Protein AF-A0A957EG27-F1 (afdb_monomer_lite)

Sequence (102 aa):
MNAEQFYRSRQADWQKLTALLDKSQQMNQLSPAEVQQMGALYRSVTSDLALAQREFPRHQVTTFLNQLVARGHATIYQGEPLAVRRLKHYFLVGLPSTFREA

Structure (mmCIF, N/CA/C/O backbone):
data_AF-A0A957EG27-F1
#
_entry.id   AF-A0A957EG27-F1
#
loop_
_atom_site.group_PDB
_atom_site.id
_atom_site.type_symbol
_atom_site.label_atom_id
_atom_site.label_alt_id
_atom_site.label_comp_id
_atom_site.label_asym_id
_atom_site.label_entity_id
_atom_site.label_seq_id
_atom_site.pdbx_PDB_ins_code
_atom_site.Cartn_x
_atom_site.Cartn_y
_atom_site.Cartn_z
_atom_site.occupancy
_atom_site.B_iso_or_equiv
_atom_site.auth_seq_id
_atom_site.auth_comp_id
_atom_site.auth_asym_id
_atom_site.auth_atom_id
_atom_site.pdbx_PDB_model_num
ATOM 1 N N . MET A 1 1 ? 8.781 4.504 -19.106 1.00 67.25 1 MET A N 1
ATOM 2 C CA . MET A 1 1 ? 9.116 4.838 -17.700 1.00 67.25 1 MET A CA 1
ATOM 3 C C . MET A 1 1 ? 9.973 3.701 -17.160 1.00 67.25 1 MET A C 1
ATOM 5 O O . MET A 1 1 ? 9.610 2.563 -17.411 1.00 67.25 1 MET A O 1
ATOM 9 N N . ASN A 1 2 ? 11.087 3.961 -16.470 1.00 85.19 2 ASN A N 1
ATOM 10 C CA . ASN A 1 2 ? 11.870 2.883 -15.838 1.00 85.19 2 ASN A CA 1
ATOM 11 C C . ASN A 1 2 ? 11.278 2.509 -14.470 1.00 85.19 2 ASN A C 1
ATOM 13 O O . ASN A 1 2 ? 10.642 3.347 -13.824 1.00 85.19 2 ASN A O 1
ATOM 17 N N . ALA A 1 3 ? 11.521 1.278 -14.010 1.00 80.69 3 ALA A N 1
ATOM 18 C CA . ALA A 1 3 ? 10.972 0.757 -12.754 1.00 80.69 3 ALA A CA 1
ATOM 19 C C . ALA A 1 3 ? 11.323 1.627 -11.530 1.00 80.69 3 ALA A C 1
ATOM 21 O O . ALA A 1 3 ? 10.486 1.824 -10.655 1.00 80.69 3 ALA A O 1
ATOM 22 N N . GLU A 1 4 ? 12.519 2.221 -11.489 1.00 85.81 4 GLU A N 1
ATOM 23 C CA . GLU A 1 4 ? 12.933 3.126 -10.407 1.00 85.81 4 GLU A CA 1
ATOM 24 C C . GLU A 1 4 ? 12.139 4.436 -10.362 1.00 85.81 4 GLU A C 1
ATOM 26 O O . GLU A 1 4 ? 11.827 4.934 -9.282 1.00 85.81 4 GLU A O 1
ATOM 31 N N . GLN A 1 5 ? 11.786 5.003 -11.518 1.00 87.88 5 GLN A N 1
ATOM 32 C CA . GLN A 1 5 ? 10.977 6.226 -11.567 1.00 87.88 5 GLN A CA 1
ATOM 33 C C . GLN A 1 5 ? 9.541 5.941 -11.128 1.00 87.88 5 GLN A C 1
ATOM 35 O O . GLN A 1 5 ? 8.956 6.712 -10.368 1.00 87.88 5 GLN A O 1
ATOM 40 N N . PHE A 1 6 ? 8.999 4.798 -11.559 1.00 87.38 6 PHE A N 1
ATOM 41 C CA . PHE A 1 6 ? 7.705 4.306 -11.100 1.00 87.38 6 PHE A CA 1
ATOM 42 C C . PHE A 1 6 ? 7.696 4.106 -9.579 1.00 87.38 6 PHE A C 1
ATOM 44 O O . PHE A 1 6 ? 6.818 4.628 -8.893 1.00 87.38 6 PHE A O 1
ATOM 51 N N . TYR A 1 7 ? 8.729 3.445 -9.049 1.00 88.31 7 TYR A N 1
ATOM 52 C CA . TYR A 1 7 ? 8.920 3.246 -7.617 1.00 88.31 7 TYR A CA 1
ATOM 53 C C . TYR A 1 7 ? 8.946 4.580 -6.862 1.00 88.31 7 TYR A C 1
ATOM 55 O O . TYR A 1 7 ? 8.120 4.799 -5.983 1.00 88.31 7 TYR A O 1
ATOM 63 N N . ARG A 1 8 ? 9.818 5.521 -7.244 1.00 91.31 8 ARG A N 1
ATOM 64 C CA . ARG A 1 8 ? 9.941 6.825 -6.565 1.00 91.31 8 ARG A CA 1
ATOM 65 C C . ARG A 1 8 ? 8.640 7.628 -6.567 1.00 91.31 8 ARG A C 1
ATOM 67 O O . ARG A 1 8 ? 8.334 8.281 -5.576 1.00 91.31 8 ARG A O 1
ATOM 74 N N . SER A 1 9 ? 7.868 7.565 -7.653 1.00 91.19 9 SER A N 1
ATOM 75 C CA . SER A 1 9 ? 6.605 8.303 -7.767 1.00 91.19 9 SER A CA 1
ATOM 76 C C . SER A 1 9 ? 5.480 7.723 -6.909 1.00 91.19 9 SER A C 1
ATOM 78 O O . SER A 1 9 ? 4.553 8.455 -6.566 1.00 91.19 9 SER A O 1
ATOM 80 N N . ARG A 1 10 ? 5.511 6.420 -6.608 1.00 93.44 10 ARG A N 1
ATOM 81 C CA . ARG A 1 10 ? 4.389 5.704 -5.982 1.00 93.44 10 ARG A CA 1
ATOM 82 C C . ARG A 1 10 ? 4.690 5.173 -4.580 1.00 93.44 10 ARG A C 1
ATOM 84 O O . ARG A 1 10 ? 3.764 4.952 -3.804 1.00 93.44 10 ARG A O 1
ATOM 91 N N . GLN A 1 11 ? 5.965 5.060 -4.207 1.00 92.19 11 GLN A N 1
ATOM 92 C CA . GLN A 1 11 ? 6.416 4.531 -2.917 1.00 92.19 11 GLN A CA 1
ATOM 93 C C . GLN A 1 11 ? 5.737 5.211 -1.722 1.00 92.19 11 GLN A C 1
ATOM 95 O O . GLN A 1 11 ? 5.383 4.529 -0.763 1.00 92.19 11 GLN A O 1
ATOM 100 N N . ALA A 1 12 ? 5.528 6.530 -1.769 1.00 94.69 12 ALA A N 1
ATOM 101 C CA . ALA A 1 12 ? 4.880 7.254 -0.676 1.00 94.69 12 ALA A CA 1
ATOM 102 C C . ALA A 1 12 ? 3.441 6.765 -0.420 1.00 94.69 12 ALA A C 1
ATOM 104 O O . ALA A 1 12 ? 3.022 6.643 0.730 1.00 94.69 12 ALA A O 1
ATOM 105 N N . ASP A 1 13 ? 2.694 6.452 -1.480 1.00 93.69 13 ASP A N 1
ATOM 106 C CA . ASP A 1 13 ? 1.327 5.926 -1.401 1.00 93.69 13 ASP A CA 1
ATOM 107 C C . ASP A 1 13 ? 1.332 4.500 -0.828 1.00 93.69 13 ASP A C 1
ATOM 109 O O . ASP A 1 13 ? 0.556 4.161 0.068 1.00 93.69 13 ASP A O 1
ATOM 113 N N . TRP A 1 14 ? 2.294 3.685 -1.269 1.00 96.00 14 TRP A N 1
ATOM 114 C CA . TRP A 1 14 ? 2.465 2.306 -0.811 1.00 96.00 14 TRP A CA 1
ATOM 115 C C . TRP A 1 14 ? 2.850 2.236 0.667 1.00 96.00 14 TRP A C 1
ATOM 117 O O . TRP A 1 14 ? 2.335 1.396 1.406 1.00 96.00 14 TRP A O 1
ATOM 127 N N . GLN A 1 15 ? 3.719 3.143 1.118 1.00 95.38 15 GLN A N 1
ATOM 128 C CA . GLN A 1 15 ? 4.103 3.267 2.523 1.00 95.38 15 GLN A CA 1
ATOM 129 C C . GLN A 1 15 ? 2.920 3.698 3.392 1.00 95.38 15 GLN A C 1
ATOM 131 O O . GLN A 1 15 ? 2.713 3.113 4.454 1.00 95.38 15 GLN A O 1
ATOM 136 N N . LYS A 1 16 ? 2.100 4.654 2.933 1.00 95.00 16 LYS A N 1
ATOM 137 C CA . LYS A 1 16 ? 0.878 5.061 3.646 1.00 95.00 16 LYS A CA 1
ATOM 138 C C . LYS A 1 16 ? -0.109 3.907 3.786 1.00 95.00 16 LYS A C 1
ATOM 140 O O . LYS A 1 16 ? -0.603 3.671 4.885 1.00 95.00 16 LYS A O 1
ATOM 145 N N . LEU A 1 17 ? -0.363 3.160 2.707 1.00 93.62 17 LEU A N 1
ATOM 146 C CA . LEU A 1 17 ? -1.231 1.984 2.771 1.00 93.62 17 LEU A CA 1
ATOM 147 C C . LEU A 1 17 ? -0.665 0.942 3.739 1.00 93.62 17 LEU A C 1
ATOM 149 O O . LEU A 1 17 ? -1.394 0.422 4.573 1.00 93.62 17 LEU A O 1
ATOM 153 N N . THR A 1 18 ? 0.641 0.680 3.671 1.00 93.81 18 THR A N 1
ATOM 154 C CA . THR A 1 18 ? 1.311 -0.264 4.576 1.00 93.81 18 THR A CA 1
ATOM 155 C C . THR A 1 18 ? 1.131 0.138 6.039 1.00 93.81 18 THR A C 1
ATOM 157 O O . THR A 1 18 ? 0.785 -0.711 6.855 1.00 93.81 18 THR A O 1
ATOM 160 N N . ALA A 1 19 ? 1.303 1.421 6.363 1.00 94.00 19 ALA A N 1
ATOM 161 C CA . ALA A 1 19 ? 1.132 1.934 7.719 1.00 94.00 19 ALA A CA 1
ATOM 162 C C . ALA A 1 19 ? -0.316 1.803 8.218 1.00 94.00 19 ALA A C 1
ATOM 164 O O . ALA A 1 19 ? -0.534 1.397 9.356 1.00 94.00 19 ALA A O 1
ATOM 165 N N . LEU A 1 20 ? -1.311 2.087 7.369 1.00 91.50 20 LEU A N 1
ATOM 166 C CA . LEU A 1 20 ? -2.723 1.899 7.723 1.00 91.50 20 LEU A CA 1
ATOM 167 C C . LEU A 1 20 ? -3.072 0.420 7.931 1.00 91.50 20 LEU A C 1
ATOM 169 O O . LEU A 1 20 ? -3.792 0.085 8.871 1.00 91.50 20 LEU A O 1
ATOM 173 N N . LEU A 1 21 ? -2.529 -0.475 7.099 1.00 89.50 21 LEU A N 1
ATOM 174 C CA . LEU A 1 21 ? -2.706 -1.917 7.267 1.00 89.50 21 LEU A CA 1
ATOM 175 C C . LEU A 1 21 ? -2.054 -2.415 8.558 1.00 89.50 21 LEU A C 1
ATOM 177 O O . LEU A 1 21 ? -2.666 -3.206 9.268 1.00 89.50 21 LEU A O 1
ATOM 181 N N . ASP A 1 22 ? -0.857 -1.941 8.893 1.00 90.50 22 ASP A N 1
ATOM 182 C CA . ASP A 1 22 ? -0.193 -2.288 10.152 1.00 90.50 22 AS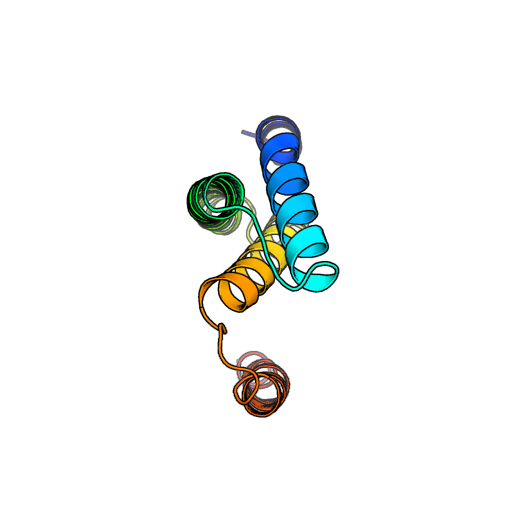P A CA 1
ATOM 183 C C . ASP A 1 22 ? -0.996 -1.790 11.363 1.00 90.50 22 ASP A C 1
ATOM 185 O O . ASP A 1 22 ? -1.316 -2.566 12.266 1.00 90.50 22 ASP A O 1
ATOM 189 N N . LYS A 1 23 ? -1.465 -0.537 11.306 1.00 87.25 23 LYS A N 1
ATOM 190 C CA . LYS A 1 23 ? -2.348 0.039 12.323 1.00 87.25 23 LYS A CA 1
ATOM 191 C C . LYS A 1 23 ? -3.625 -0.779 12.499 1.00 87.25 23 LYS A C 1
ATOM 193 O O . LYS A 1 23 ? -4.025 -1.011 13.631 1.00 87.25 23 LYS A O 1
ATOM 198 N N . SER A 1 24 ? -4.233 -1.266 11.417 1.00 84.44 24 SER A N 1
ATOM 199 C CA . SER A 1 24 ? -5.443 -2.102 11.485 1.00 84.44 24 SER A CA 1
ATOM 200 C C . SER A 1 24 ? -5.223 -3.469 12.143 1.00 84.44 24 SER A C 1
ATOM 202 O O . SER A 1 24 ? -6.168 -4.079 12.634 1.00 84.44 24 SER A O 1
ATOM 204 N N . GLN A 1 25 ? -3.989 -3.983 12.112 1.00 81.50 25 GLN A N 1
ATOM 205 C CA . GLN A 1 25 ? -3.634 -5.255 12.742 1.00 81.50 25 GLN A CA 1
ATOM 206 C C . GLN A 1 25 ? -3.324 -5.069 14.228 1.00 81.50 25 GLN A C 1
ATOM 208 O O . GLN A 1 25 ? -3.638 -5.942 15.030 1.00 81.50 25 GLN A O 1
ATOM 213 N N . GLN A 1 26 ? -2.709 -3.942 14.594 1.00 80.88 26 GLN A N 1
ATOM 214 C CA . GLN A 1 26 ? -2.374 -3.622 15.984 1.00 80.88 26 GLN A CA 1
ATOM 215 C C . GLN A 1 26 ? -3.572 -3.074 16.763 1.00 80.88 26 GLN A C 1
ATOM 217 O O . GLN A 1 26 ? -3.759 -3.388 17.937 1.00 80.88 26 GLN A O 1
ATOM 222 N N . MET A 1 27 ? -4.378 -2.237 16.115 1.00 71.69 27 MET A N 1
ATOM 223 C CA . MET A 1 27 ? -5.556 -1.605 16.687 1.00 71.69 27 MET A CA 1
ATOM 224 C C . MET A 1 27 ? -6.793 -2.227 16.054 1.00 71.69 27 MET A C 1
ATOM 226 O O . MET A 1 27 ? -7.004 -2.136 14.850 1.00 71.69 27 MET A O 1
ATOM 230 N N . ASN A 1 28 ? -7.657 -2.810 16.882 1.00 65.62 28 ASN A N 1
ATOM 231 C CA . ASN A 1 28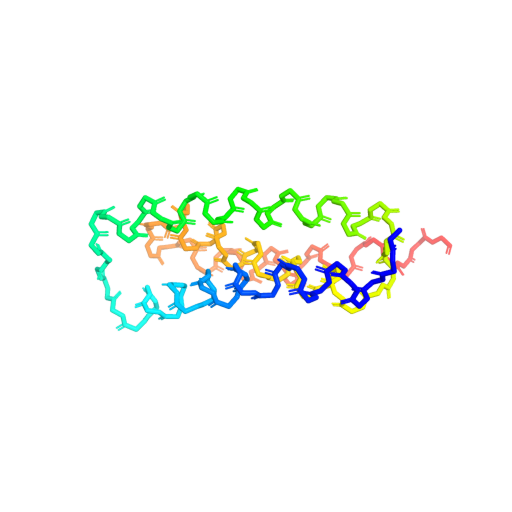 ? -8.869 -3.493 16.427 1.00 65.62 28 ASN A CA 1
ATOM 232 C C . ASN A 1 28 ? -9.942 -2.538 15.850 1.00 65.62 28 ASN A C 1
ATOM 234 O O . ASN A 1 28 ? -11.047 -2.981 15.536 1.00 65.62 28 ASN A O 1
ATOM 238 N N . GLN A 1 29 ? -9.654 -1.231 15.766 1.00 69.06 29 GLN A N 1
ATOM 239 C CA . GLN A 1 29 ? -10.537 -0.197 15.227 1.00 69.06 29 GLN A CA 1
ATOM 240 C C . GLN A 1 29 ? -9.721 0.886 14.504 1.00 69.06 29 GLN A C 1
ATOM 242 O O . GLN A 1 29 ? -8.841 1.516 15.089 1.00 69.06 29 GLN A O 1
ATOM 247 N N . LEU A 1 30 ? -10.040 1.109 13.228 1.00 77.50 30 LEU A N 1
ATOM 248 C CA . LEU A 1 30 ? -9.607 2.273 12.455 1.00 77.50 30 LEU A CA 1
ATOM 249 C C . LEU A 1 30 ? -10.688 3.353 12.518 1.00 77.50 30 LEU A C 1
ATOM 251 O O . LEU A 1 30 ? -11.882 3.044 12.535 1.00 77.50 30 LEU A O 1
ATOM 255 N N . SER A 1 31 ? -10.287 4.622 12.474 1.00 83.12 31 SER A N 1
ATOM 256 C CA . SER A 1 31 ? -11.255 5.717 12.370 1.00 83.12 31 SER A CA 1
ATOM 257 C C . SER A 1 31 ? -11.973 5.666 11.011 1.00 83.12 31 SER A C 1
ATOM 259 O O . SER A 1 31 ? -11.357 5.275 10.017 1.00 83.12 31 SER A O 1
ATOM 261 N N . PRO A 1 32 ? -13.227 6.142 10.891 1.00 80.50 32 PRO A N 1
ATOM 262 C CA . PRO A 1 32 ? -13.950 6.160 9.614 1.00 80.50 32 PRO A CA 1
ATOM 263 C C . PRO A 1 32 ? -13.172 6.844 8.479 1.00 80.50 32 PRO A C 1
ATOM 265 O O . PRO A 1 32 ? -13.147 6.352 7.353 1.00 80.50 32 PRO A O 1
ATOM 268 N N . ALA A 1 33 ? -12.477 7.944 8.788 1.00 85.69 33 ALA A N 1
ATOM 269 C CA . ALA A 1 33 ? -11.616 8.648 7.839 1.00 85.69 33 ALA A CA 1
ATOM 270 C C . ALA A 1 33 ? -10.426 7.790 7.367 1.00 85.69 33 ALA A C 1
ATOM 272 O O . ALA A 1 33 ? -10.078 7.807 6.189 1.00 85.69 33 ALA A O 1
ATOM 273 N N . GLU A 1 34 ? -9.838 6.995 8.263 1.00 85.31 34 GLU A N 1
ATOM 274 C CA . GLU A 1 34 ? -8.720 6.101 7.951 1.00 85.31 34 GLU A CA 1
ATOM 275 C C . GLU A 1 34 ? -9.173 4.915 7.100 1.00 85.31 34 GLU A C 1
ATOM 277 O O . GLU A 1 34 ? -8.464 4.521 6.180 1.00 85.31 34 GLU A O 1
ATOM 282 N N . VAL A 1 35 ? -10.376 4.386 7.346 1.00 83.94 35 VAL A N 1
ATOM 283 C CA . VAL A 1 35 ? -10.980 3.339 6.507 1.00 83.94 35 VAL A CA 1
ATOM 284 C C . VAL A 1 35 ? -11.229 3.855 5.088 1.00 83.94 35 VAL A C 1
ATOM 286 O O . VAL A 1 35 ? -10.877 3.181 4.118 1.00 83.94 35 VAL A O 1
ATOM 289 N N . GLN A 1 36 ? -11.780 5.065 4.946 1.00 85.31 36 GLN A N 1
ATOM 290 C CA . GLN A 1 36 ? -11.981 5.701 3.637 1.00 85.31 36 GLN A CA 1
ATOM 291 C C . GLN A 1 36 ? -10.649 5.915 2.907 1.00 85.31 36 GLN A C 1
ATOM 293 O O . GLN A 1 36 ? -10.510 5.552 1.736 1.00 85.31 36 GLN A O 1
ATOM 298 N N . GLN A 1 37 ? -9.644 6.442 3.611 1.00 90.12 37 GLN A N 1
ATOM 299 C CA . GLN A 1 37 ? -8.309 6.650 3.060 1.00 90.12 37 GLN A CA 1
ATOM 300 C C . GLN A 1 37 ? -7.649 5.328 2.648 1.00 90.12 37 GLN A C 1
ATOM 302 O O . GLN A 1 37 ? -7.087 5.234 1.557 1.00 90.12 37 GLN A O 1
ATOM 307 N N . MET A 1 38 ? -7.755 4.292 3.480 1.00 88.69 38 MET A N 1
ATOM 308 C CA . MET A 1 38 ? -7.245 2.954 3.186 1.00 88.69 38 MET A CA 1
ATOM 309 C C . MET A 1 38 ? -7.904 2.371 1.931 1.00 88.69 38 MET A C 1
ATOM 311 O O . MET A 1 38 ? -7.205 1.827 1.079 1.00 88.69 38 MET A O 1
ATOM 315 N N . GLY A 1 39 ? -9.221 2.533 1.766 1.00 86.94 39 GLY A N 1
ATOM 316 C CA . GLY A 1 39 ? -9.941 2.095 0.569 1.00 86.94 39 GLY A CA 1
ATOM 317 C C . GLY A 1 39 ? -9.500 2.821 -0.707 1.00 86.94 39 GLY A C 1
ATOM 318 O O . GLY A 1 39 ? -9.318 2.186 -1.749 1.00 86.94 39 GLY A O 1
ATOM 319 N N . ALA A 1 40 ? -9.280 4.137 -0.634 1.00 91.50 40 ALA A N 1
ATOM 320 C CA . ALA A 1 40 ? -8.775 4.923 -1.762 1.00 91.50 40 ALA A CA 1
ATOM 321 C C . ALA A 1 40 ? -7.350 4.500 -2.162 1.00 91.50 40 ALA A C 1
ATOM 323 O O . ALA A 1 40 ? -7.091 4.223 -3.337 1.00 91.50 40 ALA A O 1
ATOM 324 N N . LEU A 1 41 ? -6.454 4.369 -1.178 1.00 94.00 41 LEU A N 1
ATOM 325 C CA . LEU A 1 41 ? -5.082 3.901 -1.382 1.00 94.00 41 LEU A CA 1
ATOM 326 C C . LEU A 1 41 ? -5.057 2.475 -1.942 1.00 94.00 41 LEU A C 1
ATOM 328 O O . LEU A 1 41 ? -4.337 2.200 -2.893 1.00 94.00 41 LEU A O 1
ATOM 332 N N . TYR A 1 42 ? -5.892 1.571 -1.431 1.00 92.06 42 TYR A N 1
ATOM 333 C CA . TYR A 1 42 ? -5.986 0.201 -1.936 1.00 92.06 42 TYR A CA 1
ATOM 334 C C . TYR A 1 42 ? -6.313 0.143 -3.439 1.00 92.06 42 TYR A C 1
ATOM 336 O O . TYR A 1 42 ? -5.669 -0.598 -4.186 1.00 92.06 42 TYR A O 1
ATOM 344 N N . ARG A 1 43 ? -7.269 0.954 -3.914 1.00 90.12 43 ARG A N 1
ATOM 345 C CA . ARG A 1 43 ? -7.613 1.037 -5.348 1.00 90.12 43 ARG A CA 1
ATOM 346 C C . ARG A 1 43 ? -6.460 1.605 -6.184 1.00 90.12 43 ARG A C 1
ATOM 348 O O . ARG A 1 43 ? -6.183 1.085 -7.267 1.00 90.12 43 ARG A O 1
ATOM 355 N N . SER A 1 44 ? -5.772 2.627 -5.667 1.00 93.88 44 SER A N 1
ATOM 356 C CA . SER A 1 44 ? -4.566 3.212 -6.276 1.00 93.88 44 SER A CA 1
ATOM 357 C C . SER A 1 44 ? -3.470 2.151 -6.449 1.00 93.88 44 SER A C 1
ATOM 359 O O . SER A 1 44 ? -3.042 1.878 -7.569 1.00 93.88 44 SER A O 1
ATOM 361 N N . VAL A 1 45 ? -3.128 1.434 -5.374 1.00 93.00 45 VAL A N 1
ATOM 362 C CA . VAL A 1 45 ? -2.106 0.373 -5.377 1.00 93.00 45 VAL A CA 1
ATOM 363 C C . VAL A 1 45 ? -2.494 -0.817 -6.260 1.00 93.00 45 VAL A C 1
ATOM 365 O O . VAL A 1 45 ? -1.640 -1.407 -6.916 1.00 93.00 45 VAL A O 1
ATOM 368 N N . THR A 1 46 ? -3.780 -1.161 -6.338 1.00 88.50 46 THR A N 1
ATOM 369 C CA . THR A 1 46 ? -4.258 -2.212 -7.255 1.00 88.50 46 THR A CA 1
ATOM 370 C C . THR A 1 46 ? -4.059 -1.806 -8.719 1.00 88.50 46 THR A C 1
ATOM 372 O O . THR A 1 46 ? -3.668 -2.628 -9.547 1.00 88.50 46 THR A O 1
ATOM 375 N N . SER A 1 47 ? -4.257 -0.523 -9.033 1.00 91.25 47 SER A N 1
ATOM 376 C CA . SER A 1 47 ? -3.987 0.026 -10.369 1.00 91.25 47 SER A CA 1
ATOM 377 C C . SER A 1 47 ? -2.485 0.035 -10.676 1.00 91.25 47 SER A C 1
ATOM 379 O O . SER A 1 47 ? -2.073 -0.343 -11.773 1.00 91.25 47 SER A O 1
ATOM 381 N N . ASP A 1 48 ? -1.658 0.391 -9.689 1.00 93.12 48 ASP A N 1
ATOM 382 C CA . ASP A 1 48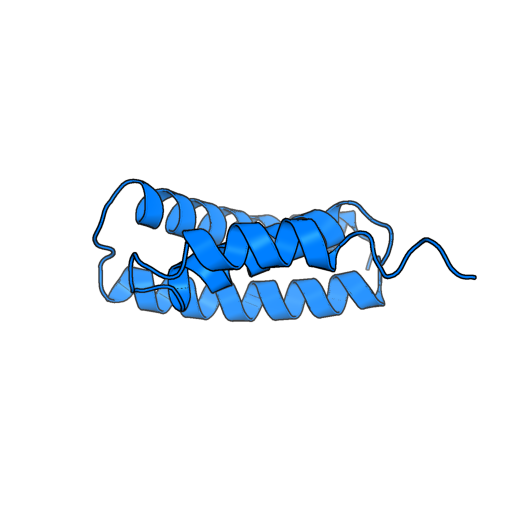 ? -0.197 0.321 -9.784 1.00 93.12 48 ASP A CA 1
ATOM 383 C C . ASP A 1 48 ? 0.290 -1.115 -10.020 1.00 93.12 48 ASP A C 1
ATOM 385 O O . ASP A 1 48 ? 1.190 -1.331 -10.829 1.00 93.12 48 ASP A O 1
ATOM 389 N N . LEU A 1 49 ? -0.321 -2.109 -9.365 1.00 92.56 49 LEU A N 1
ATOM 390 C CA . LEU A 1 49 ? -0.016 -3.522 -9.587 1.00 92.56 49 LEU A CA 1
ATOM 391 C C . LEU A 1 49 ? -0.330 -3.946 -11.024 1.00 92.56 49 LEU A C 1
ATOM 393 O O . LEU A 1 49 ? 0.498 -4.606 -11.645 1.00 92.56 49 LEU A O 1
ATOM 397 N N . ALA A 1 50 ? -1.490 -3.563 -11.564 1.00 89.25 50 ALA A N 1
ATOM 398 C CA . ALA A 1 50 ? -1.849 -3.880 -12.946 1.00 89.25 50 ALA A CA 1
ATOM 399 C C . ALA A 1 50 ? -0.842 -3.279 -13.943 1.00 89.25 50 ALA A C 1
ATOM 401 O O . ALA A 1 50 ? -0.414 -3.948 -14.885 1.00 89.25 50 ALA A O 1
ATOM 402 N N . LEU A 1 51 ? -0.398 -2.041 -13.697 1.00 91.38 51 LEU A N 1
ATOM 403 C CA . LEU A 1 51 ? 0.645 -1.408 -14.501 1.00 91.38 51 LEU A CA 1
ATOM 404 C C . LEU A 1 51 ? 1.994 -2.130 -14.353 1.00 91.38 51 LEU A C 1
ATOM 406 O O . LEU A 1 51 ? 2.655 -2.409 -15.350 1.00 91.38 51 LEU A O 1
ATOM 410 N N . ALA A 1 52 ? 2.388 -2.481 -13.128 1.00 89.88 52 ALA A N 1
ATOM 411 C CA . ALA A 1 52 ? 3.637 -3.185 -12.854 1.00 89.88 52 ALA A CA 1
ATOM 412 C C . ALA A 1 52 ? 3.662 -4.600 -13.455 1.00 89.88 52 ALA A C 1
ATOM 414 O O . ALA A 1 52 ? 4.694 -5.026 -13.962 1.00 89.88 52 ALA A O 1
ATOM 415 N N . GLN A 1 53 ? 2.532 -5.311 -13.477 1.00 89.31 53 GLN A N 1
ATOM 416 C CA . GLN A 1 53 ? 2.408 -6.602 -14.161 1.00 89.31 53 GLN A CA 1
ATOM 417 C C . GLN A 1 53 ? 2.598 -6.473 -15.674 1.00 89.31 53 GLN A C 1
ATOM 419 O O . GLN A 1 53 ? 3.210 -7.349 -16.281 1.00 89.31 53 GLN A O 1
ATOM 424 N N . ARG A 1 54 ? 2.109 -5.383 -16.277 1.00 90.81 54 ARG A N 1
ATOM 425 C CA . ARG A 1 54 ? 2.249 -5.135 -17.716 1.00 90.81 54 ARG A CA 1
ATOM 426 C C . ARG A 1 54 ? 3.677 -4.757 -18.105 1.00 90.81 54 ARG A C 1
ATOM 428 O O . ARG A 1 54 ? 4.207 -5.291 -19.071 1.00 90.81 54 ARG A O 1
ATOM 435 N N . GLU A 1 55 ? 4.289 -3.838 -17.362 1.00 91.88 55 GLU A N 1
ATOM 436 C CA . GLU A 1 55 ? 5.585 -3.250 -17.729 1.00 91.88 55 GLU A CA 1
ATOM 437 C C . GLU A 1 55 ? 6.776 -4.013 -17.121 1.00 91.88 55 GLU A C 1
ATOM 439 O O . GLU A 1 55 ? 7.850 -4.077 -17.715 1.00 91.88 55 GLU A O 1
ATOM 444 N N . PHE A 1 56 ? 6.605 -4.603 -15.933 1.00 91.75 56 PHE A N 1
ATOM 445 C CA . PHE A 1 56 ? 7.681 -5.193 -15.128 1.00 91.75 56 PHE A CA 1
ATOM 446 C C . PHE A 1 56 ? 7.300 -6.563 -14.512 1.00 91.75 56 PHE A C 1
ATOM 448 O O . PHE A 1 56 ? 7.475 -6.769 -13.306 1.00 91.75 56 PHE A O 1
ATOM 455 N N . PRO A 1 57 ? 6.813 -7.547 -15.294 1.00 86.12 57 PRO A N 1
ATOM 456 C CA . PRO A 1 57 ? 6.215 -8.783 -14.767 1.00 86.12 57 PRO A CA 1
ATOM 457 C C . PRO A 1 57 ? 7.141 -9.627 -13.876 1.00 86.12 57 PRO A C 1
ATOM 459 O O . PRO A 1 57 ? 6.669 -10.325 -12.986 1.00 86.12 57 PRO A O 1
ATOM 462 N N . ARG A 1 58 ? 8.461 -9.566 -14.096 1.00 88.56 58 ARG A N 1
ATOM 463 C CA . ARG A 1 58 ? 9.476 -10.326 -13.335 1.00 88.56 58 ARG A CA 1
ATOM 464 C C . ARG A 1 58 ? 10.225 -9.484 -12.297 1.00 88.56 58 ARG A C 1
ATOM 466 O O . ARG A 1 58 ? 11.165 -9.971 -11.677 1.00 88.56 58 ARG A O 1
ATOM 473 N N . HIS A 1 59 ? 9.859 -8.215 -12.135 1.00 92.31 59 HIS A N 1
ATOM 474 C CA . HIS A 1 59 ? 10.561 -7.303 -11.240 1.00 92.31 59 HIS A CA 1
ATOM 475 C C . HIS A 1 59 ? 10.026 -7.404 -9.808 1.00 92.31 59 HIS A C 1
ATOM 477 O O . HIS A 1 59 ? 8.825 -7.561 -9.587 1.00 92.31 59 HIS A O 1
ATOM 483 N N . GLN A 1 60 ? 10.905 -7.210 -8.821 1.00 90.12 60 GLN A N 1
ATOM 484 C CA . GLN A 1 60 ? 10.564 -7.268 -7.392 1.00 90.12 60 GLN A CA 1
ATOM 485 C C . GLN A 1 60 ? 9.415 -6.328 -6.985 1.00 90.12 60 GLN A C 1
ATOM 487 O O . GLN A 1 60 ? 8.670 -6.623 -6.054 1.00 90.12 60 GLN A O 1
ATOM 492 N N . VAL A 1 61 ? 9.248 -5.209 -7.700 1.00 91.00 61 VAL A N 1
ATOM 493 C CA . VAL A 1 61 ? 8.178 -4.230 -7.444 1.00 91.00 61 VAL A CA 1
ATOM 494 C C . VAL A 1 61 ? 6.792 -4.837 -7.655 1.00 91.00 61 VAL A C 1
ATOM 496 O O . VAL A 1 61 ? 5.881 -4.570 -6.880 1.00 91.00 61 VAL A O 1
ATOM 499 N N . THR A 1 62 ? 6.646 -5.708 -8.652 1.00 89.75 62 THR A N 1
ATOM 500 C CA . THR A 1 62 ? 5.383 -6.373 -8.980 1.00 89.75 62 THR A CA 1
ATOM 501 C C . THR A 1 62 ? 5.018 -7.376 -7.895 1.00 89.75 62 THR A C 1
ATOM 503 O O . THR A 1 62 ? 3.879 -7.398 -7.432 1.00 89.75 62 THR A O 1
ATOM 506 N N . THR A 1 63 ? 5.999 -8.144 -7.413 1.00 90.44 63 THR A N 1
ATOM 507 C CA . THR A 1 63 ? 5.821 -9.066 -6.282 1.00 90.44 63 THR A CA 1
ATOM 508 C C . THR A 1 63 ? 5.444 -8.321 -5.003 1.00 90.44 63 THR A C 1
ATOM 510 O O . THR A 1 63 ? 4.500 -8.712 -4.319 1.00 90.44 63 THR A O 1
ATOM 513 N N . PHE A 1 64 ? 6.138 -7.221 -4.699 1.00 91.44 64 PHE A N 1
ATOM 514 C CA . PHE A 1 64 ? 5.839 -6.378 -3.542 1.00 91.44 64 PHE A CA 1
ATOM 515 C C . PHE A 1 64 ? 4.407 -5.829 -3.591 1.00 91.4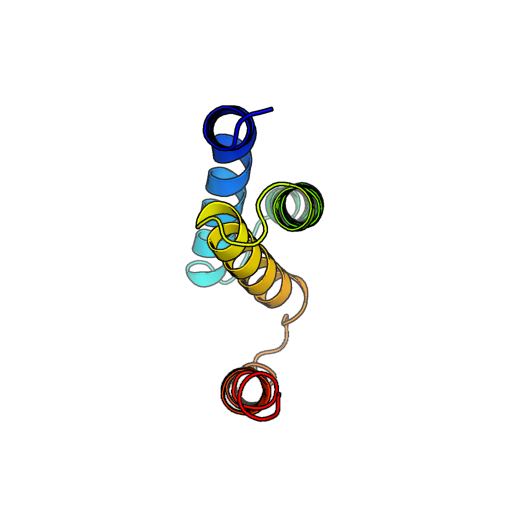4 64 PHE A C 1
ATOM 517 O O . PHE A 1 64 ? 3.650 -5.963 -2.628 1.00 91.44 64 PHE A O 1
ATOM 524 N N . LEU A 1 65 ? 4.007 -5.264 -4.732 1.00 90.94 65 LEU A N 1
ATOM 525 C CA . LEU A 1 65 ? 2.661 -4.732 -4.933 1.00 90.94 65 LEU A CA 1
ATOM 526 C C . LEU A 1 65 ? 1.590 -5.814 -4.816 1.00 90.94 65 LEU A C 1
ATOM 528 O O . LEU A 1 65 ? 0.545 -5.581 -4.213 1.00 90.94 65 LEU A O 1
ATOM 532 N N . ASN A 1 66 ? 1.860 -7.012 -5.334 1.00 91.19 66 ASN A N 1
ATOM 533 C CA . ASN A 1 66 ? 0.945 -8.139 -5.222 1.00 91.19 66 ASN A CA 1
ATOM 534 C C . ASN A 1 66 ? 0.696 -8.516 -3.755 1.00 91.19 66 ASN A C 1
ATOM 536 O O . ASN A 1 66 ? -0.454 -8.639 -3.336 1.00 91.19 66 ASN A O 1
ATOM 540 N N . GLN A 1 67 ? 1.760 -8.605 -2.953 1.00 89.50 67 GLN A N 1
ATOM 541 C CA . GLN A 1 67 ? 1.655 -8.872 -1.518 1.00 89.50 67 GLN A CA 1
ATOM 542 C C . GLN A 1 67 ? 0.915 -7.754 -0.774 1.00 89.50 67 GLN A C 1
ATOM 544 O O . GLN A 1 67 ? 0.093 -8.035 0.101 1.00 89.50 67 GLN A O 1
ATOM 549 N N . LEU A 1 68 ? 1.168 -6.491 -1.126 1.00 91.94 68 LEU A N 1
ATOM 550 C CA . LEU A 1 68 ? 0.506 -5.343 -0.508 1.00 91.94 68 LEU A CA 1
ATOM 551 C C . LEU A 1 68 ? -1.004 -5.333 -0.796 1.00 91.94 68 LEU A C 1
ATOM 553 O O . LEU A 1 68 ? -1.802 -5.162 0.126 1.00 91.94 68 LEU A O 1
ATOM 557 N N . VAL A 1 69 ? -1.406 -5.591 -2.044 1.00 90.19 69 VAL A N 1
ATOM 558 C CA . VAL A 1 69 ? -2.820 -5.724 -2.435 1.00 90.19 69 VAL A CA 1
ATOM 559 C C . VAL A 1 69 ? -3.467 -6.922 -1.742 1.00 90.19 69 VAL A C 1
ATOM 561 O O . VAL A 1 69 ? -4.574 -6.795 -1.225 1.00 90.19 69 VAL A O 1
ATOM 564 N N . ALA A 1 70 ? -2.785 -8.067 -1.664 1.00 86.94 70 ALA A N 1
ATOM 565 C CA . ALA A 1 70 ? -3.310 -9.245 -0.975 1.00 86.94 70 ALA A CA 1
A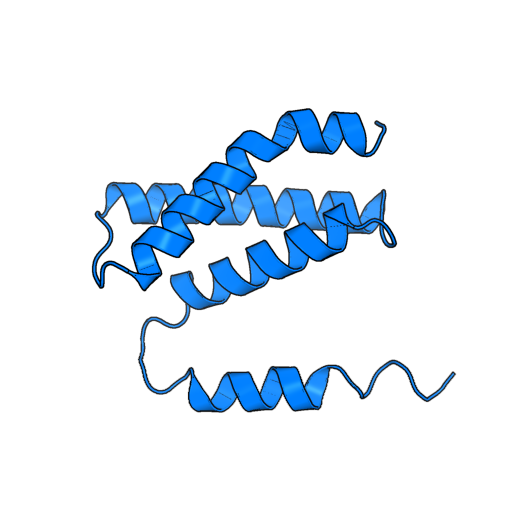TOM 566 C C . ALA A 1 70 ? -3.573 -8.971 0.517 1.00 86.94 70 ALA A C 1
ATOM 568 O O . ALA A 1 70 ? -4.643 -9.310 1.029 1.00 86.94 70 ALA A O 1
ATOM 569 N N . ARG A 1 71 ? -2.641 -8.292 1.204 1.00 87.31 71 ARG A N 1
ATOM 570 C CA . ARG A 1 71 ? -2.827 -7.843 2.596 1.00 87.31 71 ARG A CA 1
ATOM 571 C C . ARG A 1 71 ? -3.986 -6.855 2.722 1.00 87.31 71 ARG A C 1
ATOM 573 O O . ARG A 1 71 ? -4.818 -7.014 3.607 1.00 87.31 71 ARG A O 1
ATOM 580 N N . GLY A 1 72 ? -4.073 -5.876 1.821 1.00 86.75 72 GLY A N 1
ATOM 581 C CA . GLY A 1 72 ? -5.161 -4.896 1.812 1.00 86.75 72 GLY A CA 1
ATOM 582 C C . GLY A 1 72 ? -6.536 -5.526 1.619 1.00 86.75 72 GLY A C 1
ATOM 583 O O . GLY A 1 72 ? -7.468 -5.213 2.354 1.00 86.75 72 GLY A O 1
ATOM 584 N N . HIS A 1 73 ? -6.647 -6.475 0.692 1.00 83.56 73 HIS A N 1
ATOM 585 C CA . HIS A 1 73 ? -7.879 -7.219 0.461 1.00 83.56 73 HIS A CA 1
ATOM 586 C C . HIS A 1 73 ? -8.293 -8.016 1.702 1.00 83.56 73 HIS A C 1
ATOM 588 O O . HIS A 1 73 ? -9.472 -8.044 2.053 1.00 83.56 73 HIS A O 1
ATOM 594 N N . ALA A 1 74 ? -7.329 -8.640 2.388 1.00 80.19 74 ALA A N 1
ATOM 595 C CA . ALA A 1 74 ? -7.594 -9.339 3.635 1.00 80.19 74 ALA A CA 1
ATOM 596 C C . ALA A 1 74 ? -8.162 -8.393 4.701 1.00 80.19 74 ALA A C 1
ATOM 598 O O . ALA A 1 74 ? -9.226 -8.659 5.242 1.00 80.19 74 ALA A O 1
ATOM 599 N N . THR A 1 75 ? -7.523 -7.250 4.939 1.00 80.12 75 THR A N 1
ATOM 600 C CA . THR A 1 75 ? -7.990 -6.282 5.940 1.00 80.12 75 THR A CA 1
ATOM 601 C C . THR A 1 75 ? -9.350 -5.663 5.595 1.00 80.12 75 THR A C 1
ATOM 603 O O . THR A 1 75 ? -10.178 -5.489 6.483 1.00 80.12 75 THR A O 1
ATOM 606 N N . ILE A 1 76 ? -9.598 -5.320 4.327 1.00 78.00 76 ILE A N 1
ATOM 607 C CA . ILE A 1 76 ? -10.820 -4.608 3.913 1.00 78.00 76 ILE A CA 1
ATOM 608 C C . ILE A 1 76 ? -12.036 -5.543 3.868 1.00 78.00 76 ILE A C 1
ATOM 610 O O . ILE A 1 76 ? -13.132 -5.128 4.236 1.00 78.00 76 ILE A O 1
ATOM 614 N N . TYR A 1 77 ? -11.856 -6.790 3.420 1.00 68.62 77 TYR A N 1
ATOM 615 C CA . TYR A 1 77 ? -12.971 -7.708 3.156 1.00 68.62 77 TYR A CA 1
ATOM 616 C C . TYR A 1 77 ? -13.088 -8.882 4.145 1.00 68.62 77 TYR A C 1
ATOM 618 O O . TYR A 1 77 ? -14.111 -9.560 4.130 1.00 68.62 77 TYR A O 1
ATOM 626 N N . GLN A 1 78 ? -12.108 -9.146 5.024 1.00 59.22 78 GLN A N 1
ATOM 627 C CA . GLN A 1 78 ? -12.173 -10.243 6.017 1.00 59.22 78 GLN A CA 1
ATOM 628 C C . GLN A 1 78 ? -12.636 -9.790 7.410 1.00 59.22 78 GLN A C 1
ATOM 630 O O . GLN A 1 78 ? -12.156 -10.312 8.413 1.00 59.22 78 GLN A O 1
ATOM 635 N N . GLY A 1 79 ? -13.590 -8.863 7.505 1.00 50.53 79 GLY A N 1
ATOM 636 C CA . GLY A 1 79 ? -14.170 -8.390 8.772 1.00 50.53 79 GLY A CA 1
ATOM 637 C C . GLY A 1 79 ? -14.888 -9.441 9.645 1.00 50.53 79 GLY A C 1
ATOM 638 O O . GLY A 1 79 ? -15.687 -9.049 10.486 1.00 50.53 79 GLY A O 1
ATOM 639 N N . GLU A 1 80 ? -14.621 -10.747 9.493 1.00 42.34 80 GLU A N 1
ATOM 640 C CA . GLU A 1 80 ? -15.157 -11.803 10.356 1.00 42.34 80 GLU A CA 1
ATOM 641 C C . GLU A 1 80 ? -14.077 -12.861 10.716 1.00 42.34 80 GLU A C 1
ATOM 643 O O . GLU A 1 80 ? -13.477 -13.483 9.828 1.00 42.34 80 GLU A O 1
ATOM 648 N N . PRO A 1 81 ? -13.8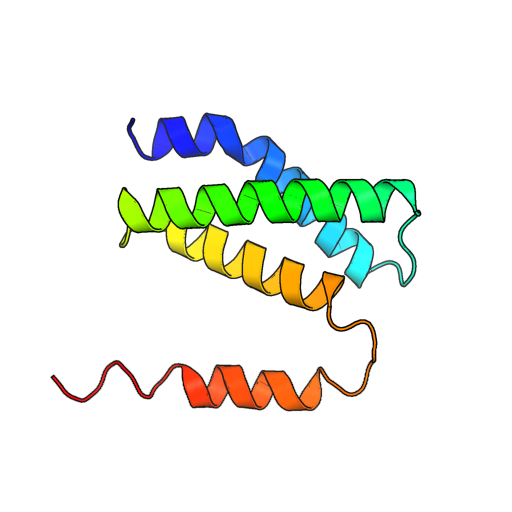01 -13.105 12.017 1.00 49.56 81 PRO A N 1
ATOM 649 C CA . PRO A 1 81 ? -12.610 -13.823 12.507 1.00 49.56 81 PRO A CA 1
ATOM 650 C C . PRO A 1 81 ? -12.498 -15.306 12.095 1.00 49.56 81 PRO A C 1
ATOM 652 O O . PRO A 1 81 ? -11.447 -15.926 12.264 1.00 49.56 81 PRO A O 1
ATOM 655 N N . LEU A 1 82 ? -13.543 -15.897 11.510 1.00 48.16 82 LEU A N 1
ATOM 656 C CA . LEU A 1 82 ? -13.581 -17.308 11.107 1.00 48.16 82 LEU A CA 1
ATOM 657 C C . LEU A 1 82 ? -12.924 -17.580 9.734 1.00 48.16 82 LEU A C 1
ATOM 659 O O . LEU A 1 82 ? -12.573 -18.725 9.430 1.00 48.16 82 LEU A O 1
ATOM 663 N N . ALA A 1 83 ? -12.709 -16.551 8.906 1.00 50.56 83 ALA A N 1
ATOM 664 C CA . ALA A 1 83 ? -12.166 -16.694 7.548 1.00 50.56 83 ALA A CA 1
ATOM 665 C C . ALA A 1 83 ? -10.646 -16.981 7.507 1.00 50.56 83 ALA A C 1
ATOM 667 O O . ALA A 1 83 ? -10.150 -17.626 6.576 1.00 50.56 83 ALA A O 1
ATOM 668 N N . VAL A 1 84 ? -9.911 -16.586 8.555 1.00 51.25 84 VAL A N 1
ATOM 669 C CA . VAL A 1 84 ? -8.439 -16.680 8.656 1.00 51.25 84 VAL A CA 1
ATOM 670 C C . VAL A 1 84 ? -7.928 -18.125 8.548 1.00 51.25 84 VAL A C 1
ATOM 672 O O . VAL A 1 84 ? -6.886 -18.383 7.941 1.00 51.25 84 VAL A O 1
ATOM 675 N N . ARG A 1 85 ? -8.670 -19.107 9.078 1.00 52.47 85 ARG A N 1
ATOM 676 C CA . ARG A 1 85 ? -8.265 -20.526 9.042 1.00 52.47 85 ARG A CA 1
ATOM 677 C C . ARG A 1 85 ? -8.441 -21.164 7.659 1.00 52.47 85 ARG A C 1
ATOM 679 O O . ARG A 1 85 ? -7.740 -22.118 7.335 1.00 52.47 85 ARG A O 1
ATOM 686 N N . ARG A 1 86 ? -9.352 -20.633 6.837 1.00 51.66 86 ARG A N 1
ATOM 687 C CA . ARG A 1 86 ? -9.715 -21.188 5.520 1.00 51.66 86 ARG A CA 1
ATOM 688 C C . ARG A 1 86 ? -8.830 -20.642 4.394 1.00 51.66 86 ARG A C 1
ATOM 690 O O . ARG A 1 86 ? -8.487 -21.371 3.471 1.00 51.66 86 ARG A O 1
ATOM 697 N N . LEU A 1 87 ? -8.376 -19.394 4.511 1.00 52.22 87 LEU A N 1
ATOM 698 C CA . LEU A 1 87 ? -7.495 -18.748 3.529 1.00 52.22 87 LEU A CA 1
ATOM 699 C C . LEU A 1 87 ? -6.022 -19.156 3.642 1.00 52.22 87 LEU A C 1
ATOM 701 O O . LEU A 1 87 ? -5.355 -19.260 2.614 1.00 52.22 87 LEU A O 1
ATOM 705 N N . LYS A 1 88 ? -5.533 -19.491 4.847 1.00 54.12 88 LYS A N 1
ATOM 706 C CA . LYS A 1 88 ? -4.225 -20.159 4.996 1.00 54.12 88 LYS A CA 1
ATOM 707 C C . LYS A 1 88 ? -4.167 -21.455 4.182 1.00 54.12 88 LYS A C 1
ATOM 709 O O . LYS A 1 88 ? -3.145 -21.739 3.575 1.00 54.12 88 LYS A O 1
ATOM 714 N N . HIS A 1 89 ? -5.273 -22.198 4.115 1.00 52.53 89 HIS A N 1
ATOM 715 C CA . HIS A 1 89 ? -5.368 -23.417 3.314 1.00 52.53 89 HIS A CA 1
ATOM 716 C C . HIS A 1 89 ? -5.372 -23.119 1.804 1.00 52.53 89 HIS A C 1
ATOM 718 O O . HIS A 1 89 ? -4.652 -23.771 1.060 1.00 52.53 89 HIS A O 1
ATOM 724 N N . TYR A 1 90 ? -6.096 -22.090 1.349 1.00 48.34 90 TYR A N 1
ATOM 725 C CA . TYR A 1 90 ? -6.180 -21.762 -0.080 1.00 48.34 90 TYR A CA 1
ATOM 726 C C . TYR A 1 90 ? -4.865 -21.218 -0.664 1.00 48.34 90 TYR A C 1
ATOM 728 O O . TYR A 1 90 ? -4.472 -21.614 -1.755 1.00 48.34 90 TYR A O 1
ATOM 736 N N . PHE A 1 91 ? -4.134 -20.366 0.061 1.00 51.94 91 PHE A N 1
ATOM 737 C CA . PHE A 1 91 ? -2.837 -19.858 -0.414 1.00 51.94 91 PHE A CA 1
ATOM 738 C C . PHE A 1 91 ? -1.707 -20.899 -0.329 1.00 51.94 91 PHE A C 1
ATOM 740 O O . PHE A 1 91 ? -0.809 -20.873 -1.167 1.00 51.94 91 PHE A O 1
ATOM 747 N N . LEU A 1 92 ? -1.758 -21.839 0.626 1.00 50.56 92 LEU A N 1
ATOM 748 C CA . LEU A 1 92 ? -0.789 -22.943 0.715 1.00 50.56 92 LEU A CA 1
ATOM 749 C C . LEU A 1 92 ? -1.061 -24.070 -0.301 1.00 50.56 92 LEU A C 1
ATOM 751 O O . LEU A 1 92 ? -0.125 -24.761 -0.689 1.00 50.56 92 LEU A O 1
ATOM 755 N N . VAL A 1 93 ? -2.309 -24.246 -0.755 1.00 51.31 93 VAL A N 1
ATOM 756 C CA . VAL A 1 93 ? -2.711 -25.304 -1.709 1.00 51.31 93 VAL A CA 1
ATOM 757 C C . VAL A 1 93 ? -2.879 -24.787 -3.149 1.00 51.31 93 VAL A C 1
ATOM 759 O O . VAL A 1 93 ? -2.725 -25.553 -4.096 1.00 51.31 93 VAL A O 1
ATOM 762 N N . GLY A 1 94 ? -3.140 -23.492 -3.351 1.00 45.91 94 GLY A N 1
ATOM 763 C CA . GLY A 1 94 ? -3.365 -22.899 -4.677 1.00 45.91 94 GLY A CA 1
ATOM 764 C C . GLY A 1 94 ? -2.102 -22.455 -5.424 1.00 45.91 94 GLY A C 1
ATOM 765 O O . GLY A 1 94 ? -2.115 -22.401 -6.649 1.00 45.91 94 GLY A O 1
ATOM 766 N N . LEU A 1 95 ? -1.003 -22.160 -4.720 1.00 47.12 95 LEU A N 1
ATOM 767 C CA . LEU A 1 95 ? 0.250 -21.706 -5.341 1.00 47.12 95 LEU A CA 1
ATOM 768 C C . LEU A 1 95 ? 1.188 -22.799 -5.911 1.00 47.12 95 LEU A C 1
ATOM 770 O O . LEU A 1 95 ? 1.972 -22.448 -6.790 1.00 47.12 95 LEU A O 1
ATOM 774 N N . PRO A 1 96 ? 1.148 -24.094 -5.527 1.00 46.53 96 PRO A N 1
ATOM 775 C CA . PRO A 1 96 ? 2.008 -25.095 -6.170 1.00 46.53 96 PRO A CA 1
ATOM 776 C C . PRO A 1 96 ? 1.444 -25.740 -7.454 1.00 46.53 96 PRO A C 1
ATOM 778 O O . PRO A 1 96 ? 2.169 -26.506 -8.083 1.00 46.53 96 PRO A O 1
ATOM 781 N N . SER A 1 97 ? 0.210 -25.448 -7.887 1.00 50.66 97 SER A N 1
ATOM 782 C CA . SER A 1 97 ? -0.429 -26.219 -8.979 1.00 50.66 97 SER A CA 1
ATOM 783 C C . SER A 1 97 ? -0.282 -25.640 -10.394 1.00 50.66 97 SER A C 1
ATOM 785 O O . SER A 1 97 ? -0.699 -26.293 -11.343 1.00 50.66 97 SER A O 1
ATOM 787 N N . THR A 1 98 ? 0.335 -24.467 -10.581 1.00 52.34 98 THR A N 1
ATOM 788 C CA . THR A 1 98 ? 0.472 -23.854 -11.928 1.00 52.34 98 THR A CA 1
ATOM 789 C C . THR A 1 98 ? 1.906 -23.843 -12.465 1.00 52.34 98 THR A C 1
ATOM 791 O O . THR A 1 98 ? 2.160 -23.265 -13.513 1.00 52.34 98 THR A O 1
ATOM 794 N N . PHE A 1 99 ? 2.862 -24.473 -11.772 1.00 50.44 99 PHE A N 1
ATOM 795 C CA . PHE A 1 99 ? 4.282 -24.441 -12.161 1.00 50.44 99 PHE A CA 1
ATOM 796 C C . PHE A 1 99 ? 4.942 -25.818 -12.332 1.00 50.44 99 PHE A C 1
ATOM 798 O O . PHE A 1 99 ? 6.169 -25.896 -12.346 1.00 50.44 99 PHE A O 1
ATOM 805 N N . ARG A 1 100 ? 4.170 -26.909 -12.468 1.00 49.84 100 ARG A N 1
ATOM 806 C CA . ARG A 1 100 ? 4.753 -28.245 -12.711 1.00 49.84 100 ARG A CA 1
ATOM 807 C C . ARG A 1 100 ? 4.217 -29.014 -13.922 1.00 49.84 100 ARG A C 1
ATOM 809 O O . ARG A 1 100 ? 4.509 -30.190 -14.027 1.00 49.84 100 ARG A O 1
ATOM 816 N N . GLU A 1 101 ? 3.512 -28.390 -14.857 1.00 46.41 101 GLU A N 1
ATOM 817 C CA . GLU A 1 101 ? 3.160 -29.069 -16.117 1.00 46.41 101 GLU A CA 1
ATOM 818 C C . GLU A 1 101 ? 3.227 -28.067 -17.286 1.00 46.41 101 GLU A C 1
ATOM 820 O O . GLU A 1 101 ? 2.205 -27.525 -17.703 1.00 46.41 101 GLU A O 1
ATOM 825 N N . ALA A 1 102 ? 4.439 -27.765 -17.764 1.00 38.94 102 ALA A N 1
ATOM 826 C CA . ALA A 1 102 ? 4.712 -27.327 -19.140 1.00 38.94 102 ALA A CA 1
ATOM 827 C C . ALA A 1 102 ? 6.199 -27.520 -19.463 1.00 38.94 102 ALA A C 1
ATOM 829 O O . ALA A 1 102 ? 7.035 -26.972 -18.705 1.00 38.94 102 ALA A O 1
#

pLDDT: mean 78.33, std 17.34, range [38.94, 96.0]

Foldseek 3Di:
DDPVVLCVVCVVLLVLLVVLLVCVVVDVDDDPVSLVSNVVSLVVLVVSLVVCCVPPVPDPSNVSSVVSNVSSCCSNPVPDPVCVVVVVVCVVPVPPPPPPDD

Secondary structure (DSSP, 8-state):
--HHHHHHHHHHHHHHHHHHHHHHHHSS---HHHHHHHHHHHHHHHHHHHHHHHH-TTSHHHHHHHHHHHHHHHHHH--STTSHHHHHHHHHHHSSSSSS--

Radius of gyration: 15.31 Å; chains: 1; bounding box: 28×38×36 Å